Protein AF-A0A6P6TKW8-F1 (afdb_monomer_lite)

Secondary structure (DSSP, 8-state):
--EEEEEEEETTEEEEEEEEE------SSS-------EEEEEEEEESS-SSTT-SSEEEEE-TTSS-TT--S-EEEEEEEGGGTSSSTT-EEEEEEEEESSHHHHHHHHHHHHHHHT--------------------

Structure (mmCIF, N/CA/C/O backbone):
data_AF-A0A6P6TKW8-F1
#
_entry.id   AF-A0A6P6TKW8-F1
#
loop_
_atom_site.group_PDB
_atom_site.id
_atom_site.type_symbol
_atom_site.label_atom_id
_atom_site.label_alt_id
_atom_site.label_comp_id
_atom_site.label_asym_id
_atom_site.label_entity_id
_atom_site.label_seq_id
_atom_site.pdbx_PDB_ins_code
_atom_site.Cartn_x
_atom_site.Cartn_y
_atom_site.Cartn_z
_atom_site.occupancy
_atom_site.B_iso_or_equiv
_atom_site.auth_seq_id
_atom_site.auth_comp_id
_atom_site.auth_asym_id
_atom_site.auth_atom_id
_atom_site.pdbx_PDB_model_num
ATOM 1 N N . MET A 1 1 ? 9.531 -19.528 -7.288 1.00 55.00 1 MET A N 1
ATOM 2 C CA . MET A 1 1 ? 9.083 -18.174 -6.891 1.00 55.00 1 MET A CA 1
ATOM 3 C C . MET A 1 1 ? 10.109 -17.623 -5.914 1.00 55.00 1 MET A C 1
ATOM 5 O O . MET A 1 1 ? 10.270 -18.219 -4.859 1.00 55.00 1 MET A O 1
ATOM 9 N N . LEU A 1 2 ? 10.851 -16.575 -6.280 1.00 59.66 2 LEU A N 1
ATOM 10 C CA . LEU A 1 2 ? 11.779 -15.917 -5.355 1.00 59.66 2 LEU A CA 1
ATOM 11 C C . LEU A 1 2 ? 11.004 -14.837 -4.595 1.00 59.66 2 LEU A C 1
ATOM 13 O O . LEU A 1 2 ? 10.338 -14.019 -5.229 1.00 59.66 2 LEU A O 1
ATOM 17 N N . LEU A 1 3 ? 11.058 -14.886 -3.265 1.00 67.12 3 LEU A N 1
ATOM 18 C CA . LEU A 1 3 ? 10.440 -13.905 -2.379 1.00 67.12 3 LEU A CA 1
ATOM 19 C C . LEU A 1 3 ? 11.546 -13.216 -1.584 1.00 67.12 3 LEU A C 1
ATOM 21 O O . LEU A 1 3 ? 12.056 -13.780 -0.617 1.00 67.12 3 LEU A O 1
ATOM 25 N N . THR A 1 4 ? 11.912 -12.002 -1.979 1.00 74.00 4 THR A N 1
ATOM 26 C CA . THR A 1 4 ? 12.859 -11.197 -1.198 1.00 74.00 4 THR A CA 1
ATOM 27 C C . THR A 1 4 ? 12.076 -10.415 -0.154 1.00 74.00 4 THR A C 1
ATOM 29 O O . THR A 1 4 ? 11.200 -9.630 -0.517 1.00 74.00 4 THR A O 1
ATOM 32 N N . ARG A 1 5 ? 12.367 -10.651 1.131 1.00 76.56 5 ARG A N 1
ATOM 33 C CA . ARG A 1 5 ? 11.775 -9.923 2.263 1.00 76.56 5 ARG A CA 1
ATOM 34 C C . ARG A 1 5 ? 12.684 -8.766 2.653 1.00 76.56 5 ARG A C 1
ATOM 36 O O . ARG A 1 5 ? 13.864 -8.983 2.911 1.00 76.56 5 ARG A O 1
ATOM 43 N N . ILE A 1 6 ? 12.133 -7.562 2.711 1.00 79.38 6 ILE A N 1
ATOM 44 C CA . ILE A 1 6 ? 12.838 -6.347 3.119 1.00 79.38 6 ILE A CA 1
ATOM 45 C C . ILE A 1 6 ? 11.966 -5.624 4.140 1.00 79.38 6 ILE A C 1
ATOM 47 O O . ILE A 1 6 ? 10.751 -5.539 3.984 1.00 79.38 6 ILE A O 1
ATOM 51 N N . VAL A 1 7 ? 12.594 -5.106 5.188 1.00 82.06 7 VAL A N 1
ATOM 52 C CA . VAL A 1 7 ? 11.941 -4.243 6.170 1.00 82.06 7 VAL A CA 1
ATOM 53 C C . VAL A 1 7 ? 12.245 -2.796 5.800 1.00 82.06 7 VAL A C 1
ATOM 55 O O . VAL A 1 7 ? 13.406 -2.446 5.586 1.00 82.06 7 VAL A O 1
ATOM 58 N N . LEU A 1 8 ? 11.212 -1.964 5.697 1.00 80.75 8 LEU A N 1
ATOM 59 C CA . LEU A 1 8 ? 11.338 -0.552 5.351 1.00 80.75 8 LEU A CA 1
ATOM 60 C C . LEU A 1 8 ? 10.651 0.307 6.414 1.00 80.75 8 LEU A C 1
ATOM 62 O O . LEU A 1 8 ? 9.494 0.075 6.737 1.00 80.75 8 LEU A O 1
ATOM 66 N N . MET A 1 9 ? 11.347 1.310 6.944 1.00 80.19 9 MET A N 1
ATOM 67 C CA . MET A 1 9 ? 10.739 2.316 7.819 1.00 80.19 9 MET A CA 1
ATOM 68 C C . MET A 1 9 ? 10.364 3.540 6.986 1.00 80.19 9 MET A C 1
ATOM 70 O O . MET A 1 9 ? 11.243 4.180 6.412 1.00 80.19 9 MET A O 1
ATOM 74 N N . VAL A 1 10 ? 9.072 3.866 6.919 1.00 76.62 10 VAL A N 1
ATOM 75 C CA . VAL A 1 10 ? 8.558 5.069 6.238 1.00 76.62 10 VAL A CA 1
ATOM 76 C C . VAL A 1 10 ? 7.555 5.745 7.160 1.00 76.62 10 VAL A C 1
ATOM 78 O O . VAL A 1 10 ? 6.649 5.081 7.662 1.00 76.62 10 VAL A O 1
ATOM 81 N N . LYS A 1 11 ? 7.728 7.051 7.408 1.00 76.50 11 LYS A N 1
ATOM 82 C CA . LYS A 1 11 ? 6.866 7.854 8.300 1.00 76.50 11 LYS A CA 1
ATOM 83 C C . LYS A 1 11 ? 6.645 7.211 9.681 1.00 76.50 11 LYS A C 1
ATOM 85 O O . LYS A 1 11 ? 5.534 7.160 10.192 1.00 76.50 11 LYS A O 1
ATOM 90 N N . GLY A 1 12 ? 7.715 6.661 10.263 1.00 78.25 12 GLY A N 1
ATOM 91 C CA . GLY A 1 12 ? 7.676 6.006 11.579 1.00 78.25 12 GLY A CA 1
ATOM 92 C C . GLY A 1 12 ? 6.963 4.650 11.609 1.00 78.25 12 GLY A C 1
ATOM 93 O O . GLY A 1 12 ? 6.912 4.020 12.660 1.00 78.25 12 GLY A O 1
ATOM 94 N N . CYS A 1 13 ? 6.456 4.173 10.472 1.00 80.81 13 CYS A N 1
ATOM 95 C CA . CYS A 1 13 ? 5.772 2.896 10.358 1.00 80.81 13 CYS A CA 1
ATOM 96 C C . CYS A 1 13 ? 6.709 1.817 9.802 1.00 80.81 13 CYS A C 1
ATOM 98 O O . CYS A 1 13 ? 7.477 2.067 8.866 1.00 80.81 13 CYS A O 1
ATOM 100 N N . LEU A 1 14 ? 6.612 0.607 10.358 1.00 86.50 14 LEU A N 1
ATOM 101 C CA . LEU A 1 14 ? 7.337 -0.569 9.887 1.00 86.50 14 LEU A CA 1
ATOM 102 C C . LEU A 1 14 ? 6.574 -1.215 8.725 1.00 86.50 14 LEU A C 1
ATOM 104 O O . LEU A 1 14 ? 5.466 -1.720 8.903 1.00 86.50 14 LEU A O 1
ATOM 108 N N . TRP A 1 15 ? 7.182 -1.224 7.544 1.00 88.69 15 TRP A N 1
ATOM 109 C CA . TRP A 1 15 ? 6.648 -1.861 6.346 1.00 88.69 15 TRP A CA 1
ATOM 110 C C . TRP A 1 15 ? 7.380 -3.167 6.079 1.00 88.69 15 TRP A C 1
ATOM 112 O O . TRP A 1 15 ? 8.605 -3.200 5.933 1.00 88.69 15 TRP A O 1
ATOM 122 N N . LEU A 1 16 ? 6.615 -4.246 5.957 1.00 87.50 16 LEU A N 1
ATOM 123 C CA . LEU A 1 16 ? 7.115 -5.509 5.433 1.00 87.50 16 LEU A CA 1
ATOM 124 C C . LEU A 1 16 ? 6.935 -5.497 3.918 1.00 87.50 16 LEU A C 1
ATOM 126 O O . LEU A 1 16 ? 5.815 -5.434 3.410 1.00 87.50 16 LEU A O 1
ATOM 130 N N . VAL A 1 17 ? 8.050 -5.535 3.196 1.00 85.12 17 VAL A N 1
ATOM 131 C CA . VAL A 1 17 ? 8.089 -5.437 1.739 1.00 85.12 17 VAL A CA 1
ATOM 132 C C . VAL A 1 17 ? 8.544 -6.760 1.141 1.00 85.12 17 VAL A C 1
ATOM 134 O O . VAL A 1 17 ? 9.534 -7.358 1.563 1.00 85.12 17 VAL A O 1
ATOM 137 N N . TYR A 1 18 ? 7.814 -7.204 0.127 1.00 86.12 18 TYR A N 1
ATOM 138 C CA . TYR A 1 18 ? 8.016 -8.462 -0.564 1.00 86.12 18 TYR A CA 1
ATOM 139 C C . TYR A 1 18 ? 8.121 -8.211 -2.063 1.00 86.12 18 TYR A C 1
ATOM 141 O O . TYR A 1 18 ? 7.190 -7.678 -2.669 1.00 86.12 18 TYR A O 1
ATOM 149 N N . LEU A 1 19 ? 9.226 -8.632 -2.677 1.00 83.44 19 LEU A N 1
ATOM 150 C CA . LEU A 1 19 ? 9.319 -8.706 -4.134 1.00 83.44 19 LEU A CA 1
ATOM 151 C C . LEU A 1 19 ? 8.915 -10.103 -4.594 1.00 83.44 19 LEU A C 1
ATOM 153 O O . LEU A 1 19 ? 9.544 -11.087 -4.207 1.00 83.44 19 LEU A O 1
ATOM 157 N N . GLN A 1 20 ? 7.880 -10.180 -5.425 1.00 83.81 20 GLN A N 1
ATOM 158 C CA . GLN A 1 20 ? 7.391 -11.413 -6.022 1.00 83.81 20 GLN A CA 1
ATOM 159 C C . GLN A 1 20 ? 7.623 -11.383 -7.533 1.00 83.81 20 GLN A C 1
ATOM 161 O O . GLN A 1 20 ? 6.960 -10.651 -8.263 1.00 83.81 20 GLN A O 1
ATOM 166 N N . THR A 1 21 ? 8.529 -12.226 -8.017 1.00 74.56 21 THR A N 1
ATOM 167 C CA . THR A 1 21 ? 8.744 -12.419 -9.457 1.00 74.56 21 THR A CA 1
ATOM 168 C C . THR A 1 21 ? 7.723 -13.421 -9.992 1.00 74.56 21 THR A C 1
ATOM 170 O O . THR A 1 21 ? 7.766 -14.596 -9.605 1.00 74.56 21 THR A O 1
ATOM 173 N N . ARG A 1 22 ? 6.811 -12.993 -10.875 1.00 65.69 22 ARG A N 1
ATOM 174 C CA . ARG A 1 22 ? 6.021 -13.927 -11.685 1.00 65.69 22 ARG A CA 1
ATOM 175 C C . ARG A 1 22 ? 6.819 -14.265 -12.937 1.00 65.69 22 ARG A C 1
ATOM 177 O O . ARG A 1 22 ? 7.320 -13.390 -13.629 1.00 65.69 22 ARG A O 1
ATOM 184 N N . ILE A 1 23 ? 6.941 -15.555 -13.226 1.00 55.91 23 ILE A N 1
ATOM 185 C CA . ILE A 1 23 ? 7.341 -15.999 -14.558 1.00 55.91 23 ILE A CA 1
ATOM 186 C C . ILE A 1 23 ? 6.052 -15.969 -15.373 1.00 55.91 23 ILE A C 1
ATOM 188 O O . ILE A 1 23 ? 5.168 -16.794 -15.143 1.00 55.91 23 ILE A O 1
ATOM 192 N N . SER A 1 24 ? 5.900 -14.969 -16.238 1.00 47.72 24 SER A N 1
ATOM 193 C CA . SER A 1 24 ? 4.819 -14.957 -17.217 1.00 47.72 24 SER A CA 1
ATOM 194 C C . SER A 1 24 ? 5.290 -15.777 -18.413 1.00 47.72 24 SER A C 1
ATOM 196 O O . SER A 1 24 ? 6.157 -15.341 -19.162 1.00 47.72 24 SER A O 1
ATOM 198 N N . SER A 1 25 ? 4.783 -17.000 -18.569 1.00 44.91 25 SER A N 1
ATOM 199 C CA . SER A 1 25 ? 4.917 -17.711 -19.842 1.00 44.91 25 SER A CA 1
ATOM 200 C C . SER A 1 25 ? 3.777 -17.234 -20.735 1.00 44.91 25 SER A C 1
ATOM 202 O O . SER A 1 25 ? 2.703 -17.828 -20.741 1.00 44.91 25 SER A O 1
ATOM 204 N N . TYR A 1 26 ? 3.967 -16.106 -21.422 1.00 45.97 26 TYR A N 1
ATOM 205 C CA . TYR A 1 26 ? 3.061 -15.713 -22.497 1.00 45.97 26 TYR A CA 1
ATOM 206 C C . TYR A 1 26 ? 3.654 -16.229 -23.803 1.00 45.97 26 TYR A C 1
ATOM 208 O O . TYR A 1 26 ? 4.646 -15.701 -24.298 1.00 45.97 26 TYR A O 1
ATOM 216 N N . ASN A 1 27 ? 3.092 -17.323 -24.313 1.00 44.72 27 ASN A N 1
ATOM 217 C CA . ASN A 1 27 ? 3.494 -17.901 -25.584 1.00 44.72 27 ASN A CA 1
ATOM 218 C C . ASN A 1 27 ? 2.457 -17.502 -26.636 1.00 44.72 27 ASN A C 1
ATOM 220 O O . ASN A 1 27 ? 1.375 -18.080 -26.694 1.00 44.72 27 ASN A O 1
ATOM 224 N N . HIS A 1 28 ? 2.786 -16.502 -27.448 1.00 49.03 28 HIS A N 1
ATOM 225 C CA . HIS A 1 28 ? 2.251 -16.409 -28.798 1.00 49.03 28 HIS A CA 1
ATOM 226 C C . HIS A 1 28 ? 3.361 -15.877 -29.704 1.00 49.03 28 HIS A C 1
ATOM 228 O O . HIS A 1 28 ? 3.576 -14.678 -29.790 1.00 49.03 28 HIS A O 1
ATOM 234 N N . ASP A 1 29 ? 4.089 -16.824 -30.294 1.00 51.75 29 ASP A N 1
ATOM 235 C CA . ASP A 1 29 ? 5.048 -16.708 -31.396 1.00 51.75 29 ASP A CA 1
ATOM 236 C C . ASP A 1 29 ? 6.045 -15.527 -31.428 1.00 51.75 29 ASP A C 1
ATOM 238 O O . ASP A 1 29 ? 5.708 -14.359 -31.595 1.00 51.75 29 ASP A O 1
ATOM 242 N N . SER A 1 30 ? 7.325 -15.915 -31.471 1.00 50.66 30 SER A N 1
ATOM 243 C CA . SER A 1 30 ? 8.544 -15.142 -31.766 1.00 50.66 30 SER A CA 1
ATOM 244 C C . SER A 1 30 ? 9.264 -14.421 -30.601 1.00 50.66 30 SER A C 1
ATOM 246 O O . SER A 1 30 ? 8.948 -13.311 -30.194 1.00 50.66 30 SER A O 1
ATOM 248 N N . ARG A 1 31 ? 10.381 -15.063 -30.205 1.00 43.03 31 ARG A N 1
ATOM 249 C CA . ARG A 1 31 ? 11.485 -14.662 -29.299 1.00 43.03 31 ARG A CA 1
ATOM 250 C C . ARG A 1 31 ? 11.224 -14.839 -27.792 1.00 43.03 31 ARG A C 1
ATOM 252 O O . ARG A 1 31 ? 10.425 -14.108 -27.218 1.00 43.03 31 ARG A O 1
ATOM 259 N N . PRO A 1 32 ? 11.974 -15.727 -27.103 1.00 42.25 32 PRO A N 1
ATOM 260 C CA . PRO A 1 32 ? 11.949 -15.802 -25.651 1.00 42.25 32 PRO A CA 1
ATOM 261 C C . PRO A 1 32 ? 12.765 -14.635 -25.086 1.00 42.25 32 PRO A C 1
ATOM 263 O O . PRO A 1 32 ? 13.938 -14.781 -24.750 1.00 42.25 32 PRO A O 1
ATOM 266 N N . GLN A 1 33 ? 12.164 -13.451 -24.998 1.00 49.06 33 GLN A N 1
ATOM 267 C CA . GLN A 1 33 ? 12.540 -12.552 -23.918 1.00 49.06 33 GLN A CA 1
ATOM 268 C C . GLN A 1 33 ? 11.686 -12.951 -22.729 1.00 49.06 33 GLN A C 1
ATOM 270 O O . GLN A 1 33 ? 10.469 -12.808 -22.728 1.00 49.06 33 GLN A O 1
ATOM 275 N N . ASP A 1 34 ? 12.359 -13.543 -21.756 1.00 47.62 34 ASP A N 1
ATOM 276 C CA . ASP A 1 34 ? 11.836 -14.029 -20.490 1.00 47.62 34 ASP A CA 1
ATOM 277 C C . ASP A 1 34 ? 11.365 -12.808 -19.661 1.00 47.62 34 ASP A C 1
ATOM 279 O O . ASP A 1 34 ? 12.024 -12.386 -18.708 1.00 47.62 34 ASP A O 1
ATOM 283 N N . ALA A 1 35 ? 10.275 -12.159 -20.093 1.00 52.19 35 ALA A N 1
ATOM 284 C CA . ALA A 1 35 ? 9.709 -10.958 -19.490 1.00 52.19 35 ALA A CA 1
ATOM 285 C C . ALA A 1 35 ? 9.048 -11.344 -18.162 1.00 52.19 35 ALA A C 1
ATOM 287 O O . ALA A 1 35 ? 7.873 -11.699 -18.064 1.00 52.19 35 ALA A O 1
ATOM 288 N N . LYS A 1 36 ? 9.870 -11.371 -17.117 1.00 66.00 36 LYS A N 1
ATOM 289 C CA . LYS A 1 36 ? 9.445 -11.644 -15.749 1.00 66.00 36 LYS A CA 1
ATOM 290 C C . LYS A 1 36 ? 8.837 -10.380 -15.159 1.00 66.00 36 LYS A C 1
ATOM 292 O O . LYS A 1 36 ? 9.564 -9.569 -14.589 1.00 66.00 36 LYS A O 1
ATOM 297 N N . ASP A 1 37 ? 7.517 -10.250 -15.241 1.00 75.00 37 ASP A N 1
ATOM 298 C CA . ASP A 1 37 ? 6.793 -9.234 -14.479 1.00 75.00 37 ASP A CA 1
ATOM 299 C C . ASP A 1 37 ? 7.050 -9.442 -12.982 1.00 75.00 37 ASP A C 1
ATOM 301 O O . ASP A 1 37 ? 6.731 -10.491 -12.399 1.00 75.00 37 ASP A O 1
ATOM 305 N N . LYS A 1 38 ? 7.637 -8.438 -12.329 1.00 86.81 38 LYS A N 1
ATOM 306 C CA . LYS A 1 38 ? 7.817 -8.444 -10.877 1.00 86.81 38 LYS A CA 1
ATOM 307 C C . LYS A 1 38 ? 6.747 -7.577 -10.243 1.00 86.81 38 LYS A C 1
ATOM 309 O O . LYS A 1 38 ? 6.350 -6.542 -10.769 1.00 86.81 38 LYS A O 1
ATOM 314 N N . VAL A 1 39 ? 6.261 -8.025 -9.096 1.00 90.00 39 VAL A N 1
ATOM 315 C CA . VAL A 1 39 ? 5.299 -7.289 -8.284 1.00 90.00 39 VAL A CA 1
ATOM 316 C C . VAL A 1 39 ? 5.934 -7.034 -6.935 1.00 90.00 39 VAL A C 1
ATOM 318 O O . VAL A 1 39 ? 6.276 -7.978 -6.220 1.00 90.00 39 VAL A O 1
ATOM 321 N N . LEU A 1 40 ? 6.060 -5.765 -6.569 1.00 91.88 40 LEU A N 1
ATOM 322 C CA . LEU A 1 40 ? 6.402 -5.385 -5.211 1.00 91.88 40 LEU A CA 1
ATOM 323 C C . LEU A 1 40 ? 5.118 -5.245 -4.391 1.00 91.88 40 LEU A C 1
ATOM 325 O O . LEU A 1 40 ? 4.144 -4.638 -4.844 1.00 91.88 40 LEU A O 1
ATOM 329 N N . ARG A 1 41 ? 5.117 -5.805 -3.181 1.00 93.25 41 ARG A N 1
ATOM 330 C CA . ARG A 1 41 ? 4.031 -5.680 -2.208 1.00 93.25 41 ARG A CA 1
ATOM 331 C C . ARG A 1 41 ? 4.576 -5.140 -0.895 1.00 93.25 41 ARG A C 1
ATOM 333 O O . ARG A 1 41 ? 5.510 -5.720 -0.355 1.00 93.25 41 ARG A O 1
ATOM 340 N N . GLY A 1 42 ? 3.987 -4.071 -0.380 1.00 92.44 42 GLY A N 1
ATOM 341 C CA . GLY A 1 42 ? 4.210 -3.582 0.978 1.00 92.44 42 GLY A CA 1
ATOM 342 C C . GLY A 1 42 ? 2.998 -3.883 1.851 1.00 92.44 42 GLY A C 1
ATOM 343 O O . GLY A 1 42 ? 1.869 -3.769 1.378 1.00 92.44 42 GLY A O 1
ATOM 344 N N . VAL A 1 43 ? 3.220 -4.257 3.107 1.00 93.62 43 VAL A N 1
ATOM 345 C CA . VAL A 1 43 ? 2.172 -4.324 4.131 1.00 93.62 43 VAL A CA 1
ATOM 346 C C . VAL A 1 43 ? 2.616 -3.576 5.380 1.00 93.62 43 VAL A C 1
ATOM 348 O O . VAL A 1 43 ? 3.773 -3.684 5.793 1.00 93.62 43 VAL A O 1
ATOM 351 N N . CYS A 1 44 ? 1.695 -2.830 5.978 1.00 92.94 44 CYS A N 1
ATOM 352 C CA . CYS A 1 44 ? 1.896 -2.133 7.239 1.00 92.94 44 CYS A CA 1
ATOM 353 C C . CYS A 1 44 ? 0.642 -2.211 8.108 1.00 92.94 44 CYS A C 1
ATOM 355 O O . CYS A 1 44 ? -0.468 -2.276 7.580 1.00 92.94 44 CYS A O 1
ATOM 357 N N . ILE A 1 45 ? 0.836 -2.200 9.427 1.00 93.00 45 ILE A N 1
ATOM 358 C CA . ILE A 1 45 ? -0.232 -2.006 10.407 1.00 93.00 45 ILE A CA 1
ATOM 359 C C . ILE A 1 45 ? -0.134 -0.572 10.921 1.00 93.00 45 ILE A C 1
ATOM 361 O O . ILE A 1 45 ? 0.930 -0.158 11.383 1.00 93.00 45 ILE A O 1
ATOM 365 N N . THR A 1 46 ? -1.233 0.172 10.851 1.00 91.62 46 THR A N 1
ATOM 366 C CA . THR A 1 46 ? -1.306 1.569 11.284 1.00 91.62 46 THR A CA 1
ATOM 367 C C . THR A 1 46 ? -2.300 1.727 12.430 1.00 91.62 46 THR A C 1
ATOM 369 O O . THR A 1 46 ? -3.300 1.015 12.514 1.00 91.62 46 THR A O 1
ATOM 372 N N . ALA A 1 47 ? -2.018 2.667 13.334 1.00 90.69 47 ALA A N 1
ATOM 373 C CA . ALA A 1 47 ? -2.920 3.013 14.438 1.00 90.69 47 ALA A CA 1
ATOM 374 C C . ALA A 1 47 ? -4.080 3.921 13.991 1.00 90.69 47 ALA A C 1
ATOM 376 O O . ALA A 1 47 ? -5.083 4.042 14.683 1.00 90.69 47 ALA A O 1
ATOM 377 N N . SER A 1 48 ? -3.936 4.571 12.836 1.00 88.69 48 SER A N 1
ATOM 378 C CA . SER A 1 48 ? -4.928 5.464 12.244 1.00 88.69 48 SER A CA 1
ATOM 379 C C . SER A 1 48 ? -5.350 4.966 10.866 1.00 88.69 48 SER A C 1
ATOM 381 O O . SER A 1 48 ? -4.547 4.362 10.146 1.00 88.69 48 SER A O 1
ATOM 383 N N . SER A 1 49 ? -6.592 5.272 10.488 1.00 89.12 49 SER A N 1
ATOM 384 C CA . SER A 1 49 ? -7.073 5.057 9.124 1.00 89.12 49 SER A CA 1
ATOM 385 C C . SER A 1 49 ? -6.350 5.983 8.140 1.00 89.12 49 SER A C 1
ATOM 387 O O . SER A 1 49 ? -5.950 7.091 8.504 1.00 89.12 49 SER A O 1
ATOM 389 N N . LEU A 1 50 ? -6.217 5.550 6.882 1.00 87.31 50 LEU A N 1
ATOM 390 C CA . LEU A 1 50 ? -5.739 6.404 5.786 1.00 87.31 50 LEU A CA 1
ATOM 391 C C . LEU A 1 50 ? -6.653 7.606 5.532 1.00 87.31 50 LEU A C 1
ATOM 393 O O . LEU A 1 50 ? -6.182 8.658 5.110 1.00 87.31 50 LEU A O 1
ATOM 397 N N . LYS A 1 51 ? -7.961 7.452 5.754 1.00 83.31 51 LYS A N 1
ATOM 398 C CA . LYS A 1 51 ? -8.936 8.524 5.568 1.00 83.31 51 LYS A CA 1
ATOM 399 C C . LYS A 1 51 ? -9.975 8.471 6.687 1.00 83.31 51 LYS A C 1
ATOM 401 O O . LYS A 1 51 ? -10.479 7.378 6.963 1.00 83.31 51 LYS A O 1
ATOM 406 N N . PRO A 1 52 ? -10.316 9.615 7.311 1.00 82.62 52 PRO A N 1
ATOM 407 C CA . PRO A 1 52 ? -11.379 9.661 8.307 1.00 82.62 52 PRO A CA 1
ATOM 408 C C . PRO A 1 52 ? -12.649 8.981 7.789 1.00 82.62 52 PRO A C 1
ATOM 410 O O . PRO A 1 52 ? -12.977 9.093 6.607 1.00 82.62 52 PRO A O 1
ATOM 413 N N . ASP A 1 53 ? -13.306 8.232 8.670 1.00 86.12 53 ASP A N 1
ATOM 414 C CA . ASP A 1 53 ? -14.588 7.556 8.430 1.00 86.12 53 ASP A CA 1
ATOM 415 C C . ASP A 1 53 ? -14.592 6.461 7.348 1.00 86.12 53 ASP A C 1
ATOM 417 O O . ASP A 1 53 ? -15.633 5.874 7.052 1.00 86.12 53 ASP A O 1
ATOM 421 N N . ILE A 1 54 ? -13.430 6.115 6.784 1.00 88.81 54 ILE A N 1
ATOM 422 C CA . ILE A 1 54 ? -13.293 4.984 5.865 1.00 88.81 54 ILE A CA 1
ATOM 423 C C . ILE A 1 54 ? -12.650 3.810 6.599 1.00 88.81 54 ILE A C 1
ATOM 425 O O . ILE A 1 54 ? -11.449 3.807 6.867 1.00 88.81 54 ILE A O 1
ATOM 429 N N . ALA A 1 55 ? -13.454 2.784 6.885 1.00 90.44 55 ALA A N 1
ATOM 430 C CA . ALA A 1 55 ? -12.977 1.546 7.497 1.00 90.44 55 ALA A CA 1
ATOM 431 C C . ALA A 1 55 ? -12.221 0.664 6.488 1.00 90.44 55 ALA A C 1
ATOM 433 O O . ALA A 1 55 ? -11.106 0.220 6.750 1.00 90.44 55 ALA A O 1
ATOM 434 N N . ASN A 1 56 ? -12.799 0.455 5.301 1.00 95.38 56 ASN A N 1
ATOM 435 C CA . ASN A 1 56 ? -12.273 -0.456 4.285 1.00 95.38 56 ASN A CA 1
ATOM 436 C C . ASN A 1 56 ? -12.353 0.189 2.897 1.00 95.38 56 ASN A C 1
ATOM 438 O O . ASN A 1 56 ? -13.425 0.644 2.499 1.00 95.38 56 ASN A O 1
ATOM 442 N N . CYS A 1 57 ? -11.253 0.222 2.141 1.00 94.62 57 CYS A N 1
ATOM 443 C CA . CYS A 1 57 ? -11.267 0.748 0.774 1.00 94.62 57 CYS A CA 1
ATOM 444 C C . CYS A 1 57 ? -10.134 0.214 -0.109 1.00 94.62 57 CYS A C 1
ATOM 446 O O . CYS A 1 57 ? -9.098 -0.254 0.364 1.00 94.62 57 CYS A O 1
ATOM 448 N N . LEU A 1 58 ? -10.343 0.325 -1.423 1.00 95.38 58 LEU A N 1
ATOM 449 C CA . LEU A 1 58 ? -9.320 0.143 -2.445 1.00 95.38 58 LEU A CA 1
ATOM 450 C C . LEU A 1 58 ? -9.069 1.490 -3.129 1.00 95.38 58 LEU A C 1
ATOM 452 O O . LEU A 1 58 ? -9.957 2.013 -3.800 1.00 95.38 58 LEU A O 1
ATOM 456 N N . LEU A 1 59 ? -7.860 2.026 -2.990 1.00 93.38 59 LEU A N 1
ATOM 457 C CA . LEU A 1 59 ? -7.396 3.197 -3.724 1.00 93.38 59 LEU A CA 1
ATOM 458 C C . LEU A 1 59 ? -6.516 2.764 -4.903 1.00 93.38 59 LEU A C 1
ATOM 460 O O . LEU A 1 59 ? -5.697 1.844 -4.805 1.00 93.38 59 LEU A O 1
ATOM 464 N N . LEU A 1 60 ? -6.697 3.442 -6.031 1.00 93.69 60 LEU A N 1
ATOM 465 C CA . LEU A 1 60 ? -5.985 3.195 -7.276 1.00 93.69 60 LEU A CA 1
ATOM 466 C C . LEU A 1 60 ? -5.277 4.475 -7.702 1.00 93.69 60 LEU A C 1
ATOM 468 O O . LEU A 1 60 ? -5.929 5.465 -8.016 1.00 93.69 60 LEU A O 1
ATOM 472 N N . TYR A 1 61 ? -3.950 4.424 -7.776 1.00 92.81 61 TYR A N 1
ATOM 473 C CA . TYR A 1 61 ? -3.177 5.432 -8.490 1.00 92.81 61 TYR A CA 1
ATOM 474 C C . TYR A 1 61 ? -3.081 5.009 -9.954 1.00 92.81 61 TYR A C 1
ATOM 476 O O . TYR A 1 61 ? -2.376 4.020 -10.240 1.00 92.81 61 TYR A O 1
ATOM 484 N N . PRO A 1 62 ? -3.758 5.713 -10.881 1.00 93.38 62 PRO A N 1
ATOM 485 C CA . PRO A 1 62 ? -3.698 5.376 -12.293 1.00 93.38 62 PRO A CA 1
ATOM 486 C C . PRO A 1 62 ? -2.265 5.537 -12.825 1.00 93.38 62 PRO A C 1
ATOM 488 O O . PRO A 1 62 ? -1.428 6.183 -12.175 1.00 93.38 62 PRO A O 1
ATOM 491 N N . PRO A 1 63 ? -1.945 4.926 -13.980 1.00 92.06 63 PRO A N 1
ATOM 492 C CA . PRO A 1 63 ? -0.685 5.179 -14.670 1.00 92.06 63 PRO A CA 1
ATOM 493 C C . PRO A 1 63 ? -0.375 6.678 -14.715 1.00 92.06 63 PRO A C 1
ATOM 495 O O . PRO A 1 63 ? -1.286 7.496 -14.810 1.00 92.06 63 PRO A O 1
ATOM 498 N N . GLN A 1 64 ? 0.905 7.027 -14.600 1.00 89.38 64 GLN A N 1
ATOM 499 C CA . GLN A 1 64 ? 1.394 8.410 -14.693 1.00 89.38 64 GLN A CA 1
ATOM 500 C C . GLN A 1 64 ? 1.031 9.366 -13.536 1.00 89.38 64 GLN A C 1
ATOM 502 O O . GLN A 1 64 ? 1.647 10.418 -13.430 1.00 89.38 64 GLN A O 1
ATOM 507 N N . ALA A 1 65 ? 0.137 8.994 -12.607 1.00 88.94 65 ALA A N 1
ATOM 508 C CA . ALA A 1 65 ? -0.295 9.888 -11.517 1.00 88.94 65 ALA A CA 1
ATOM 509 C C . ALA A 1 65 ? 0.819 10.314 -10.542 1.00 88.94 65 AL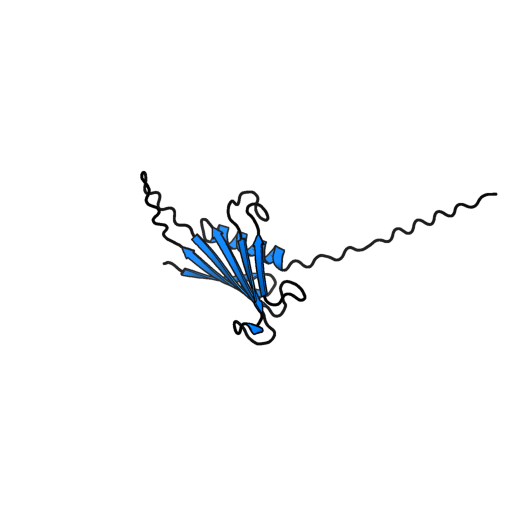A A C 1
ATOM 511 O O . ALA A 1 65 ? 0.868 11.466 -10.132 1.00 88.94 65 ALA A O 1
ATOM 512 N N . LEU A 1 66 ? 1.695 9.380 -10.157 1.00 85.75 66 LEU A N 1
ATOM 513 C CA . LEU A 1 66 ? 2.813 9.638 -9.233 1.00 85.75 66 LEU A CA 1
ATOM 514 C C . LEU A 1 66 ? 4.178 9.651 -9.936 1.00 85.75 66 LEU A C 1
ATOM 516 O O . LEU A 1 66 ? 5.155 10.139 -9.384 1.00 85.75 66 LEU A O 1
ATOM 520 N N . PHE A 1 67 ? 4.248 9.068 -11.135 1.00 83.69 67 PHE A N 1
ATOM 521 C CA . PHE A 1 67 ? 5.483 8.839 -11.883 1.00 83.69 67 PHE A CA 1
ATOM 522 C C . PHE A 1 67 ? 5.169 8.913 -13.379 1.00 83.69 67 PHE A C 1
ATOM 524 O O . PHE A 1 67 ? 4.568 7.963 -13.887 1.00 83.69 67 PHE A O 1
ATOM 531 N N . PRO A 1 68 ? 5.547 9.992 -14.086 1.00 83.19 68 PRO A N 1
ATOM 532 C CA . PRO A 1 68 ? 5.142 10.230 -15.476 1.00 83.19 68 PRO A CA 1
ATOM 533 C C . PRO A 1 68 ? 5.499 9.104 -16.454 1.00 83.19 68 PRO A C 1
ATOM 535 O O . PRO A 1 68 ? 4.760 8.841 -17.394 1.00 83.19 68 PRO A O 1
ATOM 538 N N . GLU A 1 69 ? 6.597 8.390 -16.212 1.00 83.12 69 GLU A N 1
ATOM 539 C CA . GLU A 1 69 ? 7.077 7.309 -17.087 1.00 83.12 69 GLU A CA 1
ATOM 540 C C . GLU A 1 69 ? 6.343 5.975 -16.865 1.00 83.12 69 GLU A C 1
ATOM 542 O O . GLU A 1 69 ? 6.508 5.010 -17.610 1.00 83.12 69 GLU A O 1
ATOM 547 N N . ARG A 1 70 ? 5.510 5.887 -15.825 1.00 82.56 70 ARG A N 1
ATOM 548 C CA . ARG A 1 70 ? 4.924 4.628 -15.373 1.00 82.56 70 ARG A CA 1
ATOM 549 C C . ARG A 1 70 ? 3.628 4.296 -16.105 1.00 82.56 70 ARG A C 1
ATOM 551 O O . ARG A 1 70 ? 2.633 5.012 -15.991 1.00 82.56 70 ARG A O 1
ATOM 558 N N . LEU A 1 71 ? 3.598 3.114 -16.717 1.00 86.00 71 LEU A N 1
ATOM 559 C CA . LEU A 1 71 ? 2.452 2.595 -17.477 1.00 86.00 71 LEU A CA 1
ATOM 560 C C . LEU A 1 71 ? 1.508 1.678 -16.675 1.00 86.00 71 LEU A C 1
ATOM 562 O O . LEU A 1 71 ? 0.502 1.206 -17.197 1.00 86.00 71 LEU A O 1
ATOM 566 N N . THR A 1 72 ? 1.808 1.410 -15.403 1.00 89.31 72 THR A N 1
ATOM 567 C CA . THR A 1 72 ? 1.033 0.503 -14.539 1.00 89.31 72 THR A CA 1
ATOM 568 C C . THR A 1 72 ? 0.357 1.258 -13.395 1.00 89.31 72 THR A C 1
ATOM 570 O O . THR A 1 72 ? 0.703 2.399 -13.113 1.00 89.31 72 THR A O 1
ATOM 573 N N . SER A 1 73 ? -0.636 0.652 -12.734 1.00 92.50 73 SER A N 1
ATOM 574 C CA . SER A 1 73 ? -1.319 1.229 -11.559 1.00 92.50 73 SER A CA 1
ATOM 575 C C . SER A 1 73 ? -0.636 0.840 -10.240 1.00 92.50 73 SER A C 1
ATOM 577 O O . SER A 1 73 ? -0.152 -0.286 -10.132 1.00 92.50 73 SER A O 1
ATOM 579 N N . ILE A 1 74 ? -0.690 1.698 -9.208 1.00 94.44 74 ILE A N 1
ATOM 580 C CA . ILE A 1 74 ? -0.386 1.303 -7.815 1.00 94.44 74 ILE A CA 1
ATOM 581 C C . ILE A 1 74 ? -1.734 1.071 -7.142 1.00 94.44 74 ILE A C 1
ATOM 583 O O . ILE A 1 74 ? -2.652 1.877 -7.299 1.00 94.44 74 ILE A O 1
ATOM 587 N N . ARG A 1 75 ? -1.858 -0.038 -6.418 1.00 95.75 75 ARG A N 1
ATOM 588 C CA . ARG A 1 75 ? -3.087 -0.418 -5.714 1.00 95.75 75 ARG A CA 1
ATOM 589 C C . ARG A 1 75 ? -2.840 -0.391 -4.222 1.00 95.75 75 ARG A C 1
ATOM 591 O O . ARG A 1 75 ? -1.860 -0.987 -3.777 1.00 95.75 75 ARG A O 1
ATOM 598 N N . VAL A 1 76 ? -3.742 0.236 -3.481 1.00 95.69 76 VAL A N 1
ATOM 599 C CA . VAL A 1 76 ? -3.686 0.346 -2.024 1.00 95.69 76 VAL A CA 1
ATOM 600 C C . VAL A 1 76 ? -4.974 -0.223 -1.454 1.00 95.69 76 VAL A C 1
ATOM 602 O O . VAL A 1 76 ? -6.045 0.316 -1.701 1.00 95.69 76 VAL A O 1
ATOM 605 N N . LEU A 1 77 ? -4.880 -1.321 -0.716 1.00 96.62 77 LEU A N 1
ATOM 606 C CA . LEU A 1 77 ? -5.996 -1.917 0.002 1.00 96.62 77 LEU A CA 1
ATOM 607 C C . LEU A 1 77 ? -5.849 -1.582 1.486 1.00 96.62 77 LEU A C 1
ATOM 609 O O . LEU A 1 77 ? -4.876 -1.983 2.120 1.00 96.62 77 LEU A O 1
ATOM 613 N N . HIS A 1 78 ? -6.821 -0.851 2.011 1.00 95.50 78 HIS A N 1
ATOM 614 C CA . HIS A 1 78 ? -6.927 -0.467 3.409 1.00 95.50 78 HIS A CA 1
ATOM 615 C C . HIS A 1 78 ? -8.048 -1.258 4.063 1.00 95.50 78 HIS A C 1
ATOM 617 O O . HIS A 1 78 ? -9.162 -1.272 3.535 1.00 95.50 78 HIS A O 1
ATOM 623 N N . LEU A 1 79 ? -7.763 -1.902 5.190 1.00 97.19 79 LEU A N 1
ATOM 624 C CA . LEU A 1 79 ? -8.730 -2.714 5.922 1.00 97.19 79 LEU A CA 1
ATOM 625 C C . LEU A 1 79 ? -8.680 -2.404 7.416 1.00 97.19 79 LEU A C 1
ATOM 627 O O . LEU A 1 79 ? -7.591 -2.335 7.987 1.00 97.19 79 LEU A O 1
ATOM 631 N N . SER A 1 80 ? -9.842 -2.269 8.051 1.00 96.69 80 SER A N 1
ATOM 632 C CA . SER A 1 80 ? -9.953 -2.109 9.502 1.00 96.69 80 SER A CA 1
ATOM 633 C C . SER A 1 80 ? -9.848 -3.447 10.231 1.00 96.69 80 SER A C 1
ATOM 635 O O . SER A 1 80 ? -10.009 -4.530 9.656 1.00 96.69 80 SER A O 1
ATOM 637 N N . SER A 1 81 ? -9.621 -3.371 11.540 1.00 96.56 81 SER A N 1
ATOM 638 C CA . SER A 1 81 ? -9.658 -4.523 12.439 1.00 96.56 81 SER A CA 1
ATOM 639 C C . SER A 1 81 ? -10.998 -5.268 12.457 1.00 96.56 81 SER A C 1
ATOM 641 O O . SER A 1 81 ? -11.018 -6.437 12.831 1.00 96.56 81 SER A O 1
ATOM 643 N N . ASP A 1 82 ? -12.089 -4.649 11.992 1.00 95.69 82 ASP A N 1
ATOM 644 C CA . ASP A 1 82 ? -13.423 -5.274 11.916 1.00 95.69 82 ASP A CA 1
ATOM 645 C C . ASP A 1 82 ? -13.471 -6.438 10.917 1.00 95.69 82 ASP A C 1
ATOM 647 O O . ASP A 1 82 ? -14.353 -7.289 10.976 1.00 95.69 82 ASP A O 1
ATOM 651 N N . MET A 1 83 ? -12.499 -6.488 10.001 1.00 95.94 83 MET A N 1
ATOM 652 C CA . MET A 1 83 ? -12.319 -7.586 9.051 1.00 95.94 83 MET A CA 1
ATOM 653 C C . MET A 1 83 ? -11.470 -8.734 9.622 1.00 95.94 83 MET A C 1
ATOM 655 O O . MET A 1 83 ? -11.110 -9.652 8.885 1.00 95.94 83 MET A O 1
ATOM 659 N N . ASN A 1 84 ? -11.103 -8.682 10.908 1.00 95.75 84 ASN A N 1
ATOM 660 C CA . ASN A 1 84 ? -10.244 -9.653 11.597 1.00 95.75 84 ASN A CA 1
ATOM 661 C C . ASN A 1 84 ? -8.868 -9.848 10.926 1.00 95.75 84 ASN A C 1
ATOM 663 O O . ASN A 1 84 ? -8.288 -10.934 10.965 1.00 95.75 84 ASN A O 1
ATOM 667 N N . VAL A 1 85 ? -8.329 -8.790 10.311 1.00 93.62 85 VAL A N 1
ATOM 668 C CA . VAL A 1 85 ? -7.024 -8.806 9.618 1.00 93.62 85 VAL A CA 1
ATOM 669 C C . VAL A 1 85 ? -5.871 -8.234 10.453 1.00 93.62 85 VAL A C 1
ATOM 671 O O . VAL A 1 85 ? -4.709 -8.408 10.090 1.00 93.62 85 VAL A O 1
ATOM 674 N N . CYS A 1 86 ? -6.172 -7.550 11.561 1.00 94.88 86 CYS A N 1
ATOM 675 C CA . CYS A 1 86 ? -5.204 -6.959 12.492 1.00 94.88 86 CYS A CA 1
ATOM 676 C C . CYS A 1 86 ? -5.808 -6.794 13.902 1.00 94.88 86 CYS A C 1
ATOM 678 O O . CYS A 1 86 ? -7.007 -7.028 14.071 1.00 94.88 86 CYS A O 1
ATOM 680 N N . PRO A 1 87 ? -5.002 -6.437 14.926 1.00 96.12 87 PRO A N 1
ATOM 681 C CA . PRO A 1 87 ? -5.502 -6.177 16.276 1.00 96.12 87 PRO A CA 1
ATOM 682 C C . PRO A 1 87 ? -6.593 -5.101 16.320 1.00 96.12 87 PRO A C 1
ATOM 684 O O . PRO A 1 87 ? -6.625 -4.208 15.479 1.00 96.12 87 PRO A O 1
ATOM 687 N N . SER A 1 88 ? -7.464 -5.172 17.329 1.00 96.19 88 SER A N 1
ATOM 688 C CA . SER A 1 88 ? -8.564 -4.214 17.518 1.00 96.19 88 SER A CA 1
ATOM 689 C C . SER A 1 88 ? -8.071 -2.763 17.575 1.00 96.19 88 SER A C 1
ATOM 691 O O . SER A 1 88 ? -7.076 -2.471 18.241 1.00 96.19 88 SER A O 1
ATOM 693 N N . GLY A 1 89 ? -8.775 -1.864 16.882 1.00 92.88 89 GLY A N 1
ATOM 694 C CA . GLY A 1 89 ? -8.449 -0.436 16.818 1.00 92.88 89 GLY A CA 1
ATOM 695 C C . GLY A 1 89 ? -7.302 -0.089 15.865 1.00 92.88 89 GLY A C 1
ATOM 696 O O . GLY A 1 89 ? -6.841 1.049 15.865 1.00 92.88 89 GLY A O 1
ATOM 697 N N . MET A 1 90 ? -6.828 -1.050 15.068 1.00 95.38 90 MET A N 1
ATOM 698 C CA . MET A 1 90 ? -5.782 -0.850 14.065 1.00 95.38 90 MET A CA 1
ATOM 699 C C . MET A 1 90 ? -6.305 -1.075 12.644 1.00 95.38 90 MET A C 1
ATOM 701 O O . MET A 1 90 ? -7.436 -1.514 12.421 1.00 95.38 90 MET A O 1
ATOM 705 N N . PHE A 1 91 ? -5.443 -0.777 11.676 1.00 95.06 91 PHE A N 1
ATOM 706 C CA . PHE A 1 91 ? -5.714 -0.927 10.255 1.00 95.06 91 PHE A CA 1
ATOM 707 C C . PHE A 1 91 ? -4.545 -1.626 9.569 1.00 95.06 91 PHE A C 1
ATOM 709 O O . PHE A 1 91 ? -3.395 -1.478 9.980 1.00 95.06 91 PHE A O 1
ATOM 716 N N . VAL A 1 92 ? -4.824 -2.368 8.500 1.00 95.50 92 VAL A N 1
ATOM 717 C CA . VAL A 1 92 ? -3.802 -2.902 7.597 1.00 95.50 92 VAL A CA 1
ATOM 718 C C . VAL A 1 92 ? -3.833 -2.135 6.291 1.00 95.50 92 VAL A C 1
ATOM 720 O O . VAL A 1 92 ? -4.885 -1.998 5.665 1.00 95.50 92 VAL A O 1
ATOM 723 N N . VAL A 1 93 ? -2.658 -1.707 5.840 1.00 95.19 93 VAL A N 1
ATOM 724 C CA . VAL A 1 93 ? -2.454 -1.116 4.520 1.00 95.19 93 VAL A CA 1
ATOM 725 C C . VAL A 1 93 ? -1.598 -2.049 3.683 1.00 95.19 93 VAL A C 1
ATOM 727 O O . VAL A 1 93 ? -0.425 -2.268 3.978 1.00 95.19 93 VAL A O 1
ATOM 730 N N . TYR A 1 94 ? -2.179 -2.573 2.610 1.00 95.25 94 TYR A N 1
ATOM 731 C CA . TYR A 1 94 ? -1.470 -3.299 1.567 1.00 95.25 94 TYR A CA 1
ATOM 732 C C . TYR A 1 94 ? -1.254 -2.387 0.372 1.00 95.25 94 TYR A C 1
ATOM 734 O O . TYR A 1 94 ? -2.209 -1.845 -0.170 1.00 95.25 94 TYR A O 1
ATOM 742 N N . VAL A 1 95 ? -0.024 -2.287 -0.109 1.00 94.44 95 VAL A N 1
ATOM 743 C CA . VAL A 1 95 ? 0.300 -1.573 -1.346 1.00 94.44 95 VAL A CA 1
ATOM 744 C C . VAL A 1 95 ? 0.912 -2.555 -2.330 1.00 94.44 95 VAL A C 1
ATOM 746 O O . VAL A 1 95 ? 1.719 -3.401 -1.948 1.00 94.44 9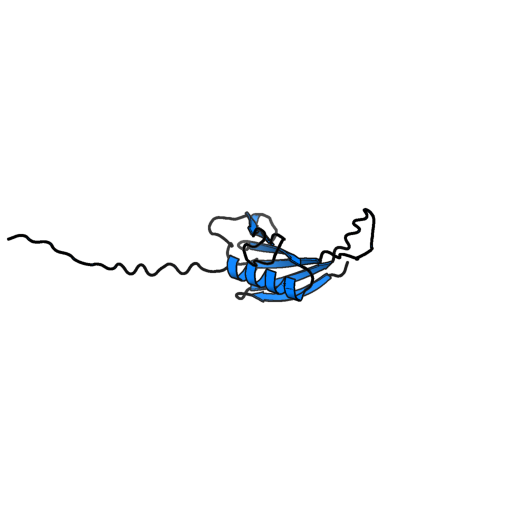5 VAL A O 1
ATOM 749 N N . SER A 1 96 ? 0.543 -2.469 -3.605 1.00 94.12 96 SER A N 1
ATOM 750 C CA . SER A 1 96 ? 1.152 -3.284 -4.656 1.00 9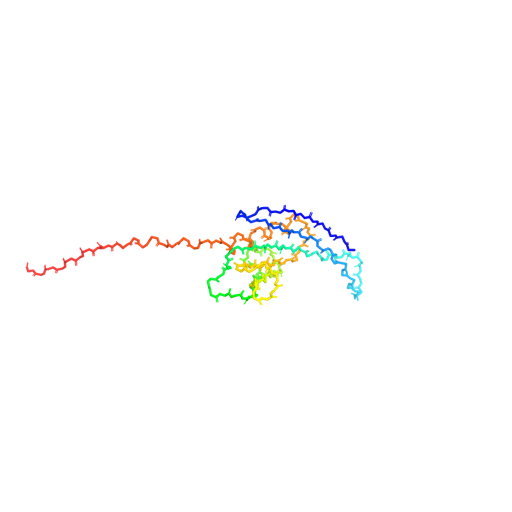4.12 96 SER A CA 1
ATOM 751 C C . SER A 1 96 ? 1.384 -2.507 -5.943 1.00 94.12 96 SER A C 1
ATOM 753 O O . SER A 1 96 ? 0.555 -1.686 -6.341 1.00 94.12 96 SER A O 1
ATOM 755 N N . THR A 1 97 ? 2.505 -2.798 -6.599 1.00 92.06 97 THR A N 1
ATOM 756 C CA . THR A 1 97 ? 2.879 -2.229 -7.898 1.00 92.06 97 THR A CA 1
ATOM 757 C C . THR A 1 97 ? 3.639 -3.249 -8.732 1.00 92.06 97 THR A C 1
ATOM 759 O O . THR A 1 97 ? 4.340 -4.103 -8.188 1.00 92.06 97 THR A O 1
ATOM 762 N N . ILE A 1 98 ? 3.506 -3.152 -10.053 1.00 91.00 98 ILE A N 1
ATOM 763 C CA . ILE A 1 98 ? 4.397 -3.839 -10.991 1.00 91.00 98 ILE A CA 1
ATOM 764 C C . ILE A 1 98 ? 5.691 -3.023 -11.079 1.00 91.00 98 ILE A C 1
ATOM 766 O O . ILE A 1 98 ? 5.633 -1.791 -11.052 1.00 91.00 98 ILE A O 1
ATOM 770 N N . CYS A 1 99 ? 6.834 -3.697 -11.139 1.00 87.75 99 CYS A N 1
ATOM 771 C CA . CYS A 1 99 ? 8.147 -3.075 -11.268 1.00 87.75 99 CYS A CA 1
ATOM 772 C C . CYS A 1 99 ? 9.115 -3.976 -12.045 1.00 87.75 99 CYS A C 1
ATOM 774 O O . CYS A 1 99 ? 8.938 -5.193 -12.122 1.00 87.75 99 CYS A O 1
ATOM 776 N N . GLU A 1 100 ? 10.159 -3.374 -12.600 1.00 85.31 100 GLU A N 1
ATOM 777 C CA . GLU A 1 100 ? 11.230 -4.080 -13.305 1.00 85.31 100 GLU A CA 1
ATOM 778 C C . GLU A 1 100 ? 12.193 -4.749 -12.324 1.00 85.31 100 GLU A C 1
ATOM 780 O O . GLU A 1 100 ? 12.647 -5.876 -12.541 1.00 85.31 100 GLU A O 1
ATOM 785 N N . ASP A 1 101 ? 12.478 -4.092 -11.199 1.00 84.50 101 ASP A N 1
ATOM 786 C CA . ASP A 1 101 ? 13.363 -4.593 -10.153 1.00 84.50 101 ASP A CA 1
ATOM 787 C C . ASP A 1 101 ? 12.978 -4.113 -8.742 1.00 84.50 101 ASP A C 1
ATOM 789 O O . ASP A 1 101 ? 11.974 -3.430 -8.525 1.00 84.50 101 ASP A O 1
ATOM 793 N N . ALA A 1 102 ? 13.763 -4.550 -7.752 1.00 83.62 102 ALA A N 1
ATOM 794 C CA . ALA A 1 102 ? 13.540 -4.234 -6.345 1.00 83.62 102 ALA A CA 1
ATOM 795 C C . ALA A 1 102 ? 13.747 -2.746 -6.023 1.00 83.62 102 ALA A C 1
ATOM 797 O O . ALA A 1 102 ? 13.072 -2.226 -5.135 1.00 83.62 102 ALA A O 1
ATOM 798 N N . ALA A 1 103 ? 14.692 -2.086 -6.698 1.00 86.12 103 ALA A N 1
ATOM 799 C CA . ALA A 1 103 ? 15.057 -0.701 -6.438 1.00 86.12 103 ALA A CA 1
ATOM 800 C C . ALA A 1 103 ? 13.953 0.233 -6.937 1.00 86.12 103 ALA A C 1
ATOM 802 O O . ALA A 1 103 ? 13.403 0.988 -6.134 1.00 86.12 103 ALA A O 1
ATOM 803 N N . GLN A 1 104 ? 13.538 0.072 -8.199 1.00 87.38 104 GLN A N 1
ATOM 804 C CA . GLN A 1 104 ? 12.404 0.800 -8.771 1.00 87.38 104 GLN A CA 1
ATOM 805 C C . GLN A 1 104 ? 11.135 0.542 -7.952 1.00 87.38 104 GLN A C 1
ATOM 807 O O . GLN A 1 104 ? 10.437 1.471 -7.557 1.00 87.38 104 GLN A O 1
ATOM 812 N N . GLY A 1 105 ? 10.848 -0.723 -7.619 1.00 87.50 105 GLY A N 1
ATOM 813 C CA . GLY A 1 105 ? 9.686 -1.058 -6.798 1.00 87.50 105 GLY A CA 1
ATOM 814 C C . GLY A 1 105 ? 9.689 -0.327 -5.453 1.00 87.50 105 GLY A C 1
ATOM 815 O O . GLY A 1 105 ? 8.650 0.175 -5.020 1.00 87.50 105 GLY A O 1
ATOM 816 N N . LYS A 1 106 ? 10.843 -0.275 -4.773 1.00 87.38 106 LYS A N 1
ATOM 817 C CA . LYS A 1 106 ? 10.983 0.370 -3.461 1.00 87.38 106 LYS A CA 1
ATOM 818 C C . LYS A 1 106 ? 10.744 1.875 -3.549 1.00 87.38 106 LYS A C 1
ATOM 820 O O . LYS A 1 106 ? 10.088 2.421 -2.663 1.00 87.38 106 LYS A O 1
ATOM 825 N N . GLU A 1 107 ? 11.246 2.525 -4.591 1.00 89.44 107 GLU A N 1
ATOM 826 C CA . GLU A 1 107 ? 10.998 3.944 -4.849 1.00 89.44 107 GLU A CA 1
ATOM 827 C C . GLU A 1 107 ? 9.505 4.211 -5.073 1.00 89.44 107 GLU A C 1
ATOM 829 O O . GLU A 1 107 ? 8.913 5.014 -4.351 1.00 89.44 107 GLU A O 1
ATOM 834 N N . LEU A 1 108 ? 8.866 3.444 -5.968 1.00 89.19 108 LEU A N 1
ATOM 835 C CA . LEU A 1 108 ? 7.428 3.541 -6.248 1.00 89.19 108 LEU A CA 1
ATOM 836 C C . LEU A 1 108 ? 6.584 3.407 -4.975 1.00 89.19 108 LEU A C 1
ATOM 838 O O . LEU A 1 108 ? 5.669 4.197 -4.731 1.00 89.19 108 LEU A O 1
ATOM 842 N N . LEU A 1 109 ? 6.901 2.404 -4.153 1.00 89.44 109 LEU A N 1
ATOM 843 C CA . LEU A 1 109 ? 6.213 2.150 -2.893 1.00 89.44 109 LEU A CA 1
ATOM 844 C C . LEU A 1 109 ? 6.426 3.293 -1.894 1.00 89.44 109 LEU A C 1
ATOM 846 O O . LEU A 1 109 ? 5.470 3.732 -1.263 1.00 89.44 109 LEU A O 1
ATOM 850 N N . THR A 1 110 ? 7.657 3.788 -1.767 1.00 89.38 110 THR A N 1
ATOM 851 C CA . THR A 1 110 ? 7.991 4.879 -0.841 1.00 89.38 110 THR A CA 1
ATOM 852 C C . THR A 1 110 ? 7.247 6.157 -1.212 1.00 89.38 110 THR A C 1
ATOM 854 O O . THR A 1 110 ? 6.657 6.786 -0.338 1.00 89.38 110 THR A O 1
ATOM 857 N N . THR A 1 111 ? 7.200 6.514 -2.497 1.00 90.69 111 THR A N 1
ATOM 858 C CA . THR A 1 111 ? 6.461 7.692 -2.971 1.00 90.69 111 THR A CA 1
ATOM 859 C C . THR A 1 111 ? 4.962 7.547 -2.750 1.00 90.69 111 THR A C 1
ATOM 861 O O . THR A 1 111 ? 4.348 8.470 -2.227 1.00 90.69 111 THR A O 1
ATOM 864 N N . ALA A 1 112 ? 4.374 6.386 -3.058 1.00 90.31 112 ALA A N 1
ATOM 865 C CA . ALA A 1 112 ? 2.952 6.151 -2.805 1.00 90.31 112 ALA A CA 1
ATOM 866 C C . ALA A 1 112 ? 2.606 6.237 -1.311 1.00 90.31 112 ALA A C 1
ATOM 868 O O . ALA A 1 112 ? 1.618 6.861 -0.945 1.00 90.31 112 ALA A O 1
ATOM 869 N N . ILE A 1 113 ? 3.429 5.654 -0.433 1.00 88.94 113 ILE A N 1
ATOM 870 C CA . ILE A 1 113 ? 3.256 5.777 1.022 1.00 88.94 113 ILE A CA 1
ATOM 871 C C . ILE A 1 113 ? 3.393 7.242 1.449 1.00 88.94 113 ILE A C 1
ATOM 873 O O . ILE A 1 113 ? 2.602 7.745 2.243 1.00 88.94 113 ILE A O 1
ATOM 877 N N . ASN A 1 114 ? 4.384 7.960 0.926 1.00 88.62 114 ASN A N 1
ATOM 878 C CA . ASN A 1 114 ? 4.547 9.364 1.263 1.00 88.62 114 ASN A CA 1
ATOM 879 C C . ASN A 1 114 ? 3.318 10.177 0.858 1.00 88.62 114 ASN A C 1
ATOM 881 O O . ASN A 1 114 ? 2.826 10.924 1.695 1.00 88.62 114 ASN A O 1
ATOM 885 N N . ASP A 1 115 ? 2.772 9.979 -0.335 1.00 89.00 115 ASP A N 1
ATOM 886 C CA . ASP A 1 115 ? 1.535 10.628 -0.771 1.00 89.00 115 ASP A CA 1
ATOM 887 C C . ASP A 1 115 ? 0.342 10.279 0.143 1.00 89.00 115 ASP A C 1
ATOM 889 O O . ASP A 1 115 ? -0.255 11.171 0.742 1.00 89.00 115 ASP A O 1
ATOM 893 N N . LEU A 1 116 ? 0.091 8.985 0.378 1.00 87.00 116 LEU A N 1
ATOM 894 C CA . LEU A 1 116 ? -1.021 8.471 1.195 1.00 87.00 116 LEU A CA 1
ATOM 895 C C . LEU A 1 116 ? -1.106 9.066 2.605 1.00 87.00 116 LEU A C 1
ATOM 897 O O . LEU A 1 116 ? -2.194 9.336 3.102 1.00 87.00 116 LEU A O 1
ATOM 901 N N . PHE A 1 117 ? 0.037 9.208 3.273 1.00 81.75 117 PHE A N 1
ATOM 902 C CA . PHE A 1 117 ? 0.107 9.691 4.655 1.00 81.75 117 PHE A CA 1
ATOM 903 C C . PHE A 1 117 ? 0.509 11.169 4.727 1.00 81.75 117 PHE A C 1
ATOM 905 O O . PHE A 1 117 ? 1.058 11.611 5.740 1.00 81.75 117 PHE A O 1
ATOM 912 N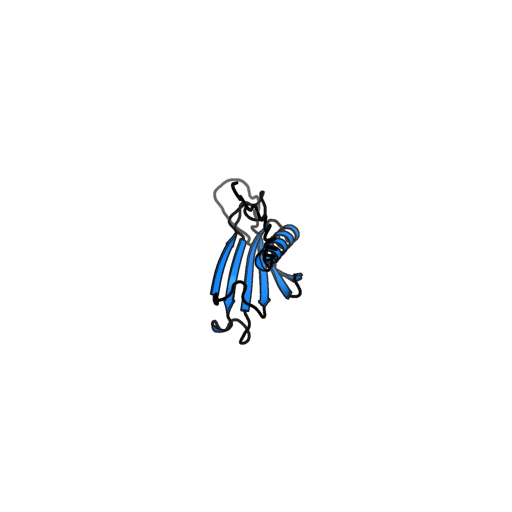 N . SER A 1 118 ? 0.435 11.920 3.626 1.00 79.25 118 SER A N 1
ATOM 913 C CA . SER A 1 118 ? 0.708 13.358 3.672 1.00 79.25 118 SER A CA 1
ATOM 914 C C . SER A 1 118 ? -0.455 14.060 4.353 1.00 79.25 118 SER A C 1
ATOM 916 O O . SER A 1 118 ? -1.606 13.911 3.955 1.00 79.25 118 SER A O 1
ATOM 918 N N . VAL A 1 119 ? -0.151 14.814 5.407 1.00 57.72 119 VAL A N 1
ATOM 919 C CA . VAL A 1 119 ? -1.125 15.712 6.023 1.00 57.72 119 VAL A CA 1
ATOM 920 C C . VAL A 1 119 ? -1.303 16.879 5.051 1.00 57.72 119 VAL A C 1
ATOM 922 O O . VAL A 1 119 ? -0.297 17.516 4.725 1.00 57.72 119 VAL A O 1
ATOM 925 N N . PRO A 1 120 ? -2.517 17.182 4.557 1.00 53.91 120 PRO A N 1
ATOM 926 C CA . PRO A 1 120 ? -2.727 18.456 3.892 1.00 53.91 120 PRO A CA 1
ATOM 927 C C . PRO A 1 120 ? -2.429 19.544 4.925 1.00 53.91 120 PRO A C 1
ATOM 929 O O . PRO A 1 120 ? -3.090 19.616 5.959 1.00 53.91 120 PRO A O 1
ATOM 932 N N . VAL A 1 121 ? -1.393 20.349 4.682 1.00 43.62 121 VAL A N 1
ATOM 933 C CA . VAL A 1 121 ? -1.146 21.567 5.460 1.00 43.62 121 VAL A CA 1
ATOM 934 C C . VAL A 1 121 ? -2.408 22.408 5.298 1.00 43.62 121 VAL A C 1
ATOM 936 O O . VAL A 1 121 ? -2.698 22.858 4.190 1.00 43.62 121 VAL A O 1
ATOM 939 N N . SER A 1 122 ? -3.218 22.542 6.353 1.00 45.06 122 SER A N 1
ATOM 940 C CA . SER A 1 122 ? -4.366 23.443 6.299 1.00 45.06 122 SER A CA 1
ATOM 941 C C . SER A 1 122 ? -3.819 24.834 6.014 1.00 45.06 122 SER A C 1
ATOM 943 O O . SER A 1 122 ? -2.942 25.299 6.744 1.00 45.06 122 SER A O 1
ATOM 945 N N . GLY A 1 123 ? -4.278 25.455 4.929 1.00 40.66 123 GLY A N 1
ATOM 946 C CA . GLY A 1 123 ? -3.830 26.783 4.541 1.00 40.66 123 GLY A CA 1
ATOM 947 C C . GLY A 1 123 ? -3.971 27.754 5.708 1.00 40.66 123 GLY A C 1
ATOM 948 O O . GLY A 1 123 ? -5.022 27.812 6.343 1.00 40.66 123 GLY A O 1
ATOM 949 N N . ASN A 1 124 ? -2.913 28.516 5.975 1.00 41.97 124 ASN A N 1
ATOM 950 C CA . ASN A 1 124 ? -3.082 29.818 6.598 1.00 41.97 124 ASN A CA 1
ATOM 951 C C . ASN A 1 124 ? -3.975 30.621 5.645 1.00 41.97 124 ASN A C 1
ATOM 953 O O . ASN A 1 124 ? -3.520 31.061 4.591 1.00 41.97 124 ASN A O 1
ATOM 957 N N . SER A 1 125 ? -5.254 30.760 5.978 1.00 46.56 125 SER A N 1
ATOM 958 C CA . SER A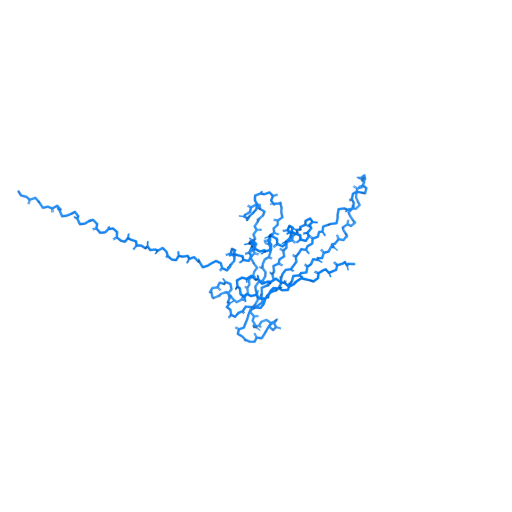 1 125 ? -6.063 31.854 5.463 1.00 46.56 125 SER A CA 1
ATOM 959 C C . SER A 1 125 ? -5.521 33.123 6.109 1.00 46.56 125 SER A C 1
ATOM 961 O O . SER A 1 125 ? -5.901 33.474 7.225 1.00 46.56 125 SER A O 1
ATOM 963 N N . GLU A 1 126 ? -4.569 33.766 5.442 1.00 45.62 126 GLU A N 1
ATOM 964 C CA . GLU A 1 126 ? -4.329 35.188 5.649 1.00 45.62 126 GLU A CA 1
ATOM 965 C C . GLU A 1 126 ? -5.599 35.892 5.153 1.00 45.62 126 GLU A C 1
ATOM 967 O O . GLU A 1 126 ? -5.815 36.063 3.955 1.00 45.62 126 GLU A O 1
ATOM 972 N N . GLU A 1 127 ? -6.518 36.162 6.083 1.00 45.94 127 GLU A N 1
ATOM 973 C CA . GLU A 1 127 ? -7.595 37.124 5.878 1.00 45.94 127 GLU A CA 1
ATOM 974 C C . GLU A 1 127 ? -6.938 38.492 5.694 1.00 45.94 127 GLU A C 1
ATOM 976 O O . GLU A 1 127 ? -6.564 39.159 6.657 1.00 45.94 127 GLU A O 1
ATOM 981 N N . ASP A 1 128 ? -6.753 38.879 4.436 1.00 47.12 128 ASP A N 1
ATOM 982 C CA . ASP A 1 128 ? -6.385 40.234 4.056 1.00 47.12 128 ASP A CA 1
ATOM 983 C C . ASP A 1 128 ? -7.633 41.114 4.221 1.00 47.12 128 ASP A C 1
ATOM 985 O O . ASP A 1 128 ? -8.502 41.201 3.350 1.00 47.12 128 ASP A O 1
ATOM 989 N N . SER A 1 129 ? -7.797 41.680 5.417 1.00 50.69 129 SER A N 1
ATOM 990 C CA . SER A 1 129 ? -8.828 42.673 5.698 1.00 50.69 129 SER A CA 1
ATOM 991 C C . SER A 1 129 ? -8.384 44.031 5.148 1.00 50.69 129 SER A C 1
ATOM 993 O O . SER A 1 129 ? -7.848 44.865 5.879 1.00 50.69 129 SER A O 1
ATOM 995 N N . GLU A 1 130 ? -8.608 44.264 3.856 1.00 49.38 130 GLU A N 1
ATOM 996 C CA . GLU A 1 130 ? -8.570 45.612 3.288 1.00 49.38 130 GLU A CA 1
ATOM 997 C C . GLU A 1 130 ? -9.885 46.345 3.612 1.00 49.38 130 GLU A C 1
ATOM 999 O O . GLU A 1 130 ? -10.891 46.234 2.909 1.00 49.38 130 GLU A O 1
ATOM 1004 N N . ASP A 1 131 ? -9.870 47.1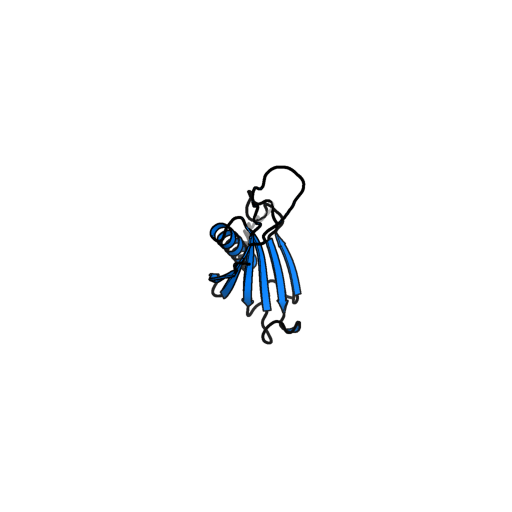25 4.695 1.00 46.19 131 ASP A N 1
ATOM 1005 C CA . ASP A 1 131 ? -10.888 48.135 4.995 1.00 46.19 131 ASP A CA 1
ATOM 1006 C C . ASP A 1 131 ? -10.816 49.271 3.954 1.00 46.19 131 ASP A C 1
ATOM 1008 O O . ASP A 1 131 ? -10.038 50.218 4.083 1.00 46.19 131 ASP A O 1
ATOM 1012 N N . HIS A 1 132 ? -11.655 49.215 2.917 1.00 50.16 132 HIS A N 1
ATOM 1013 C CA . HIS A 1 132 ? -11.988 50.382 2.094 1.00 50.16 132 HIS A CA 1
ATOM 1014 C C . HIS A 1 132 ? -13.317 50.988 2.566 1.00 50.16 132 HIS A C 1
ATOM 1016 O O . HIS A 1 132 ? -14.396 50.663 2.068 1.00 50.16 132 HIS A O 1
ATOM 1022 N N . GLN A 1 133 ? -13.243 51.921 3.520 1.00 54.47 133 GLN A N 1
ATOM 1023 C CA . GLN A 1 133 ? -14.346 52.841 3.794 1.00 54.47 133 GLN A CA 1
ATOM 1024 C C . GLN A 1 133 ? -14.441 53.889 2.680 1.00 54.47 133 GLN A C 1
ATOM 1026 O O . GLN A 1 133 ? -13.625 54.801 2.573 1.00 54.47 133 GLN A O 1
ATOM 1031 N N . SER A 1 134 ? -15.492 53.777 1.871 1.00 48.84 134 SER A N 1
ATOM 1032 C CA . SER A 1 134 ? -16.031 54.897 1.104 1.00 48.84 134 SER A CA 1
ATOM 1033 C C . SER A 1 134 ? -16.861 55.765 2.055 1.00 48.84 134 SER A C 1
ATOM 1035 O O . SER A 1 134 ? -17.828 55.268 2.635 1.00 48.84 134 SER A O 1
ATOM 1037 N N . ALA A 1 135 ? -16.546 57.054 2.172 1.00 52.62 135 ALA A N 1
ATOM 1038 C CA . ALA A 1 135 ? -17.487 58.041 2.685 1.00 52.62 135 ALA A CA 1
ATOM 1039 C C . ALA A 1 135 ? -17.455 59.297 1.808 1.00 52.62 135 ALA A C 1
ATOM 1041 O O . ALA A 1 135 ? -16.435 59.962 1.652 1.00 52.62 135 ALA A O 1
ATOM 1042 N N . ILE A 1 136 ? -18.615 59.554 1.212 1.00 45.12 136 ILE A N 1
ATOM 1043 C CA . ILE A 1 136 ? -19.007 60.745 0.468 1.00 45.12 136 ILE A CA 1
ATOM 1044 C C . ILE A 1 136 ? -19.244 61.883 1.470 1.00 45.12 136 ILE A C 1
ATOM 1046 O O . ILE A 1 136 ? -20.103 61.722 2.337 1.00 45.12 136 ILE A O 1
ATOM 1050 N N . GLN A 1 137 ? -18.556 63.020 1.309 1.00 40.47 137 GLN A N 1
ATOM 1051 C CA . GLN A 1 137 ? -19.118 64.385 1.354 1.00 40.47 137 GLN A CA 1
ATOM 1052 C C . GLN A 1 137 ? -18.076 65.431 0.956 1.00 40.47 137 GLN A C 1
ATOM 1054 O O . GLN A 1 137 ? -16.946 65.373 1.485 1.00 40.47 137 GLN A O 1
#

Sequence (137 aa):
MLLTRIVLMVKGCLWLVYLQTRISSYNHDSRPQDAKDKVLRGVCITASSLKPDIANCLLLYPPQALFPERLTSIRVLHLSSDMNVCPSGMFVVYVSTICEDAAQGKELLTTAINDLFSVPVSGNSEEDSEDHQSAIQ

Foldseek 3Di:
DDWDWDWDQAPNWTKTKIKDWDQDPDDDDDDPPRPTWIKMKIKTKALDFLDPPDAWDKDKDAACNQPNVGHWIKIWTKHHCVVVPDDHNMIMIMIMDTDPDDVRNVVVVNSVVCVSPDDPPDDPPPPPPPDDDDDDD

pLDDT: mean 78.31, std 18.35, range [40.47, 97.19]

Radius of gyration: 21.87 Å; chains: 1; bounding box: 34×83×49 Å